Protein AF-A0A1Y0CX02-F1 (afdb_monomer_lite)

pLDDT: mean 91.3, std 9.41, range [37.09, 98.12]

Structure (mmCIF, N/CA/C/O backbone):
data_AF-A0A1Y0CX02-F1
#
_entry.id   AF-A0A1Y0CX02-F1
#
loop_
_atom_site.group_PDB
_atom_site.id
_atom_site.type_symbol
_atom_site.label_atom_id
_atom_site.label_alt_id
_atom_site.label_comp_id
_atom_site.label_asym_id
_atom_site.label_entity_id
_atom_site.label_seq_id
_atom_site.pdbx_PDB_ins_code
_atom_site.Cartn_x
_atom_site.Cartn_y
_atom_site.Cartn_z
_atom_site.occupancy
_atom_site.B_iso_or_equiv
_atom_site.auth_seq_id
_atom_site.auth_comp_id
_atom_site.auth_asym_id
_atom_site.auth_atom_id
_atom_site.pdbx_PDB_model_num
ATOM 1 N N . MET A 1 1 ? -7.244 -2.975 -23.181 1.00 58.78 1 MET A N 1
ATOM 2 C CA . MET A 1 1 ? -7.171 -4.447 -23.330 1.00 58.78 1 MET A CA 1
ATOM 3 C C . MET A 1 1 ? -5.974 -4.760 -24.218 1.00 58.78 1 MET A C 1
ATOM 5 O O . MET A 1 1 ? -5.881 -4.145 -25.270 1.00 58.78 1 MET A O 1
ATOM 9 N N . ASN A 1 2 ? -5.015 -5.587 -23.784 1.00 77.31 2 ASN A N 1
ATOM 10 C CA . ASN A 1 2 ? -3.808 -5.886 -24.577 1.00 77.31 2 ASN A CA 1
ATOM 11 C C . ASN A 1 2 ? -3.901 -7.278 -25.239 1.00 77.31 2 ASN A C 1
ATOM 13 O O . ASN A 1 2 ? -4.739 -8.090 -24.847 1.00 77.31 2 ASN A O 1
ATOM 17 N N . VAL A 1 3 ? -3.055 -7.557 -26.241 1.00 83.25 3 VAL A N 1
ATOM 18 C CA . VAL A 1 3 ? -3.087 -8.823 -27.009 1.00 83.25 3 VAL A CA 1
ATOM 19 C C . VAL A 1 3 ? -2.907 -10.061 -26.119 1.00 83.25 3 VAL A C 1
ATOM 21 O O . VAL A 1 3 ? -3.545 -11.086 -26.335 1.00 83.25 3 VAL A O 1
ATOM 24 N N . LEU A 1 4 ? -2.113 -9.948 -25.050 1.00 84.56 4 LEU A N 1
ATOM 25 C CA . LEU A 1 4 ? -1.896 -11.022 -24.078 1.00 84.56 4 LEU A CA 1
ATOM 26 C C . LEU A 1 4 ? -3.142 -11.279 -23.216 1.00 84.56 4 LEU A C 1
ATOM 28 O O . LEU A 1 4 ? -3.393 -12.416 -22.823 1.00 84.56 4 LEU A O 1
ATOM 32 N N . SER A 1 5 ? -3.965 -10.263 -22.946 1.00 81.31 5 SER A N 1
ATOM 33 C CA . SER A 1 5 ? -5.260 -10.435 -22.278 1.00 81.31 5 SER A CA 1
ATOM 34 C C . SER A 1 5 ? -6.253 -11.201 -23.155 1.00 81.31 5 SER A C 1
ATOM 36 O O . SER A 1 5 ? -6.976 -12.044 -22.633 1.00 81.31 5 SER A O 1
ATOM 38 N N . VAL A 1 6 ? -6.248 -10.967 -24.473 1.00 84.62 6 VAL A N 1
ATOM 39 C CA . VAL A 1 6 ? -7.085 -11.717 -25.431 1.00 84.62 6 VAL A CA 1
ATOM 40 C C . VAL A 1 6 ? -6.645 -13.178 -25.507 1.00 84.62 6 VAL A C 1
ATOM 42 O O . VAL A 1 6 ? -7.477 -14.072 -25.384 1.00 84.62 6 VAL A O 1
ATOM 45 N N . LEU A 1 7 ? -5.337 -13.432 -25.633 1.00 87.56 7 LEU A N 1
ATOM 46 C CA . LEU A 1 7 ? -4.789 -14.794 -25.655 1.00 87.56 7 LEU A CA 1
ATOM 47 C C . LEU A 1 7 ? -5.138 -15.570 -24.379 1.00 87.56 7 LEU A C 1
ATOM 49 O O . LEU A 1 7 ? -5.566 -16.719 -24.451 1.00 87.56 7 LEU A O 1
ATOM 53 N N . ASN A 1 8 ? -5.050 -14.923 -23.215 1.00 85.81 8 ASN A N 1
ATOM 54 C CA . ASN A 1 8 ? -5.459 -15.541 -21.956 1.00 85.81 8 ASN A CA 1
ATOM 55 C C . ASN A 1 8 ? -6.962 -15.844 -21.890 1.00 85.81 8 ASN A C 1
ATOM 57 O O . ASN A 1 8 ? -7.328 -16.878 -21.333 1.00 85.81 8 ASN A O 1
ATOM 61 N N . ALA A 1 9 ? -7.817 -14.986 -22.458 1.00 86.62 9 ALA A N 1
ATOM 62 C CA . ALA A 1 9 ? -9.265 -15.205 -22.486 1.00 86.62 9 ALA A CA 1
ATOM 63 C C . ALA A 1 9 ? -9.656 -16.448 -23.307 1.00 86.62 9 ALA A C 1
ATOM 65 O O . ALA A 1 9 ? -10.623 -17.120 -22.966 1.00 86.62 9 ALA A O 1
ATOM 66 N N . VAL A 1 10 ? -8.871 -16.794 -24.334 1.00 90.38 10 VAL A N 1
ATOM 67 C CA . VAL A 1 10 ? -9.051 -18.016 -25.143 1.00 90.38 10 VAL A CA 1
ATOM 68 C C . VAL A 1 10 ? -8.193 -19.200 -24.663 1.00 90.38 10 VAL A C 1
ATOM 70 O O . VAL A 1 10 ? -8.080 -20.206 -25.357 1.00 90.38 10 VAL A O 1
ATOM 73 N N . GLY A 1 11 ? -7.572 -19.096 -23.480 1.00 87.88 11 GLY A N 1
ATOM 74 C CA . GLY A 1 11 ? -6.825 -20.183 -22.832 1.00 87.88 11 GLY A CA 1
ATOM 75 C C . GLY A 1 11 ? -5.331 -20.285 -23.176 1.00 87.88 11 GLY A C 1
ATOM 76 O O . GLY A 1 11 ? -4.628 -21.110 -22.591 1.00 87.88 11 GLY A O 1
ATOM 77 N N . LEU A 1 12 ? -4.796 -19.433 -24.054 1.00 89.75 12 LEU A N 1
ATOM 78 C CA . LEU A 1 12 ? -3.386 -19.448 -24.461 1.00 89.75 12 LEU A CA 1
ATOM 79 C C . LEU A 1 12 ? -2.502 -18.667 -23.474 1.00 89.75 12 LEU A C 1
ATOM 81 O O . LEU A 1 12 ? -2.390 -17.444 -23.539 1.00 89.75 12 LEU A O 1
ATOM 85 N N . ARG A 1 13 ? -1.830 -19.391 -22.570 1.00 89.31 13 ARG A N 1
ATOM 86 C CA . ARG A 1 13 ? -1.023 -18.814 -21.471 1.00 89.31 13 ARG A CA 1
ATOM 87 C C . ARG A 1 13 ? 0.493 -18.812 -21.702 1.00 89.31 13 ARG A C 1
ATOM 89 O O . ARG A 1 13 ? 1.227 -18.271 -20.874 1.00 89.31 13 ARG A O 1
ATOM 96 N N . THR A 1 14 ? 0.972 -19.384 -22.807 1.00 91.31 14 THR A N 1
ATOM 97 C CA . THR A 1 14 ? 2.404 -19.602 -23.103 1.00 91.31 14 THR A CA 1
ATOM 98 C C . THR A 1 14 ? 3.245 -18.318 -23.052 1.00 91.31 14 THR A C 1
ATOM 100 O O . THR A 1 14 ? 4.409 -18.353 -22.669 1.00 91.31 14 THR A O 1
ATOM 103 N N . PHE A 1 15 ? 2.648 -17.160 -23.349 1.00 90.75 15 PHE A N 1
ATOM 104 C CA . PHE A 1 15 ? 3.336 -15.862 -23.398 1.00 90.75 15 PHE A CA 1
ATOM 105 C C . PHE A 1 15 ? 3.297 -15.072 -22.081 1.00 90.75 15 PHE A C 1
ATOM 107 O O . PHE A 1 15 ? 3.765 -13.939 -22.008 1.00 90.75 15 PHE A O 1
ATOM 114 N N . ASN A 1 16 ? 2.768 -15.645 -20.998 1.00 91.94 16 ASN A N 1
ATOM 115 C CA . ASN A 1 16 ? 2.631 -14.921 -19.730 1.00 91.94 16 ASN A CA 1
ATOM 116 C C . ASN A 1 16 ? 3.973 -14.608 -19.042 1.00 91.94 16 ASN A C 1
ATOM 118 O O . ASN A 1 16 ? 4.017 -13.751 -18.160 1.00 91.94 16 ASN A O 1
ATOM 122 N N . ALA A 1 17 ? 5.058 -15.279 -19.441 1.00 92.38 17 ALA A N 1
ATOM 123 C CA . ALA A 1 17 ? 6.417 -14.980 -18.988 1.00 92.38 17 ALA A CA 1
ATOM 124 C C . ALA A 1 17 ? 7.091 -13.842 -19.782 1.00 92.38 17 ALA A C 1
ATOM 126 O O . ALA A 1 17 ? 8.150 -13.368 -19.374 1.00 92.38 17 ALA A O 1
ATOM 127 N N . THR A 1 18 ? 6.493 -13.376 -20.884 1.00 93.81 18 THR A N 1
ATOM 128 C CA . THR A 1 18 ? 7.079 -12.333 -21.733 1.00 93.81 18 THR A CA 1
ATOM 129 C C . THR A 1 18 ? 7.177 -11.003 -20.974 1.00 93.81 18 THR A C 1
ATOM 131 O O . THR A 1 18 ? 6.171 -10.572 -20.399 1.00 93.81 18 THR A O 1
ATOM 134 N N . PRO A 1 19 ? 8.347 -10.332 -20.968 1.00 93.19 19 PRO A N 1
ATOM 135 C CA . PRO A 1 19 ? 8.498 -8.985 -20.421 1.00 93.19 19 PRO A CA 1
ATOM 136 C C . PRO A 1 19 ? 7.599 -7.985 -21.153 1.00 93.19 19 PRO A C 1
ATOM 138 O O . PRO A 1 19 ? 7.664 -7.879 -22.376 1.00 93.19 19 PRO A O 1
ATOM 141 N N . VAL A 1 20 ? 6.780 -7.241 -20.410 1.00 93.31 20 VAL A N 1
ATOM 142 C CA . VAL A 1 20 ? 5.859 -6.220 -20.956 1.00 93.31 20 VAL A CA 1
ATOM 143 C C . VAL A 1 20 ? 6.143 -4.815 -20.434 1.00 93.31 20 VAL A C 1
ATOM 145 O O . VAL A 1 20 ? 5.658 -3.843 -21.002 1.00 93.31 20 VAL A O 1
ATOM 148 N N . MET A 1 21 ? 6.941 -4.703 -19.372 1.00 91.88 21 MET A N 1
ATOM 149 C CA . MET A 1 21 ? 7.383 -3.441 -18.790 1.00 91.88 21 MET A CA 1
ATOM 150 C C . MET A 1 21 ? 8.863 -3.551 -18.441 1.00 91.88 21 MET A C 1
ATOM 152 O O . MET A 1 21 ? 9.310 -4.594 -17.959 1.00 91.88 21 MET A O 1
ATOM 156 N N . ARG A 1 22 ? 9.614 -2.477 -18.686 1.00 93.94 22 ARG A N 1
ATOM 157 C CA . ARG A 1 22 ? 11.028 -2.346 -18.326 1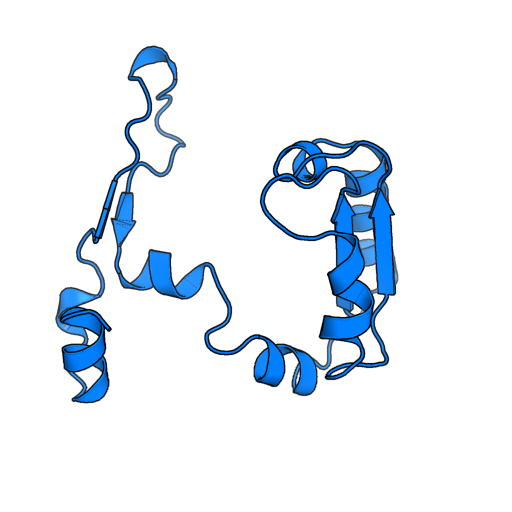.00 93.94 22 ARG A CA 1
ATOM 158 C C . ARG A 1 22 ? 11.233 -1.054 -17.551 1.00 93.94 22 ARG A C 1
ATOM 160 O O . ARG A 1 22 ? 10.707 -0.018 -17.948 1.00 93.94 22 ARG A O 1
ATOM 167 N N . PHE A 1 23 ? 12.016 -1.125 -16.484 1.00 91.81 23 PHE A N 1
ATOM 168 C CA . PHE A 1 23 ? 12.399 0.029 -15.684 1.00 91.81 23 PHE A CA 1
ATOM 169 C C . PHE A 1 23 ? 13.721 0.588 -16.194 1.00 91.81 23 PHE A C 1
ATOM 171 O O . PHE A 1 23 ? 14.713 -0.132 -16.309 1.00 91.81 23 PHE A O 1
ATOM 178 N N . ASN A 1 24 ? 13.745 1.886 -16.484 1.00 93.62 24 ASN A N 1
ATOM 179 C CA . ASN A 1 24 ? 14.960 2.586 -16.888 1.00 93.62 24 ASN A CA 1
ATOM 180 C C . ASN A 1 24 ? 15.766 3.035 -15.656 1.00 93.62 24 ASN A C 1
ATOM 182 O O . ASN A 1 24 ? 15.975 4.228 -15.443 1.00 93.62 24 ASN A O 1
ATOM 186 N N . LEU A 1 25 ? 16.162 2.083 -14.805 1.00 92.38 25 LEU A N 1
ATOM 187 C CA . LEU A 1 25 ? 16.971 2.374 -13.622 1.00 92.38 25 LEU A CA 1
ATOM 188 C C . LEU A 1 25 ? 18.426 2.643 -14.050 1.00 92.38 25 LEU A C 1
ATOM 190 O O . LEU A 1 25 ? 19.017 1.781 -14.708 1.00 92.38 25 LEU A O 1
ATOM 194 N N . PRO A 1 26 ? 19.039 3.784 -13.684 1.00 94.06 26 PRO A N 1
ATOM 195 C CA . PRO A 1 26 ? 20.435 4.050 -14.014 1.00 94.06 26 PRO A CA 1
ATOM 196 C C . PRO A 1 26 ? 21.371 2.972 -13.459 1.00 94.06 26 PRO A C 1
ATOM 198 O O . PRO A 1 26 ? 21.214 2.534 -12.320 1.00 94.06 26 PRO A O 1
ATOM 201 N N . LYS A 1 27 ? 22.388 2.584 -14.242 1.00 92.88 27 LYS A N 1
ATOM 202 C CA . LYS A 1 27 ? 23.354 1.531 -13.870 1.00 92.88 27 LYS A CA 1
ATOM 203 C C . LYS A 1 27 ? 24.049 1.776 -12.530 1.00 92.88 27 LYS A C 1
ATOM 205 O O . LYS A 1 27 ? 24.392 0.824 -11.850 1.00 92.88 27 LYS A O 1
ATOM 210 N N . THR A 1 28 ? 24.237 3.034 -12.139 1.00 95.38 28 THR A N 1
ATOM 211 C CA . THR A 1 28 ? 24.842 3.412 -10.852 1.00 95.38 28 THR A CA 1
ATOM 212 C C . THR A 1 28 ? 24.027 2.962 -9.640 1.00 95.38 28 THR A C 1
ATOM 214 O O . THR A 1 28 ? 24.581 2.865 -8.553 1.00 95.38 28 THR A O 1
ATOM 217 N N . TYR A 1 29 ? 22.730 2.694 -9.818 1.00 91.69 29 TYR A N 1
ATOM 218 C CA . TYR A 1 29 ? 21.825 2.216 -8.771 1.00 91.69 29 TYR A CA 1
ATOM 219 C C . TYR A 1 29 ? 21.480 0.726 -8.910 1.00 91.69 29 TYR A C 1
ATOM 221 O O . TYR A 1 29 ? 20.681 0.217 -8.130 1.00 91.69 29 TYR A O 1
ATOM 229 N N . GLN A 1 30 ? 22.053 0.031 -9.897 1.00 93.69 30 GLN A N 1
ATOM 230 C CA . GLN A 1 30 ? 21.861 -1.404 -10.098 1.00 93.69 30 GLN A CA 1
ATOM 231 C C . GLN A 1 30 ? 22.865 -2.169 -9.236 1.00 93.69 30 GLN A C 1
ATOM 233 O O . GLN A 1 30 ? 24.076 -2.011 -9.402 1.00 93.69 30 GLN A O 1
ATOM 238 N N . ASN A 1 31 ? 22.365 -2.980 -8.307 1.00 93.62 31 ASN A N 1
ATOM 239 C CA . ASN A 1 31 ? 23.181 -3.799 -7.408 1.00 93.62 31 ASN A CA 1
ATOM 240 C C . ASN A 1 31 ? 22.908 -5.305 -7.562 1.00 93.62 31 ASN A C 1
ATOM 242 O O . ASN A 1 31 ? 23.509 -6.109 -6.853 1.00 93.62 31 ASN A O 1
ATOM 246 N N . GLY A 1 32 ? 22.046 -5.686 -8.507 1.00 91.25 32 GLY A N 1
ATOM 247 C CA . GLY A 1 32 ? 21.684 -7.068 -8.807 1.00 91.25 32 GLY A CA 1
ATOM 248 C C . GLY A 1 32 ? 20.488 -7.591 -8.009 1.00 91.25 32 GLY A C 1
ATOM 249 O O . GLY A 1 32 ? 20.026 -8.695 -8.295 1.00 91.25 32 GLY A O 1
ATOM 250 N N . CYS A 1 33 ? 19.961 -6.822 -7.052 1.00 89.88 33 CYS A N 1
ATOM 251 C CA . CYS A 1 33 ? 18.766 -7.186 -6.281 1.00 89.88 33 CYS A CA 1
ATOM 252 C C . CYS A 1 33 ? 17.485 -6.534 -6.826 1.00 89.88 33 CYS A C 1
ATOM 254 O O . CYS A 1 33 ? 16.381 -6.849 -6.380 1.00 89.88 33 CYS A O 1
ATOM 256 N N . GLU A 1 34 ? 17.607 -5.608 -7.772 1.00 90.94 34 GLU A N 1
ATOM 257 C CA . GLU A 1 34 ? 16.476 -4.906 -8.362 1.00 90.94 34 GLU A CA 1
ATOM 258 C C . GLU A 1 34 ? 15.677 -5.756 -9.368 1.00 90.94 34 GLU A C 1
ATOM 260 O O . GLU A 1 34 ? 16.202 -6.607 -10.086 1.00 90.94 34 GLU A O 1
ATOM 265 N N . THR A 1 35 ? 14.379 -5.465 -9.497 1.00 90.38 35 THR A N 1
ATOM 266 C CA . THR A 1 35 ? 13.553 -6.003 -10.588 1.00 90.38 35 THR A CA 1
ATOM 267 C C . THR A 1 35 ? 13.490 -4.998 -11.739 1.00 90.38 35 THR A C 1
ATOM 269 O O . THR A 1 35 ? 12.749 -4.022 -11.674 1.00 90.38 35 THR A O 1
ATOM 272 N N . LEU A 1 36 ? 14.244 -5.236 -12.819 1.00 93.69 36 LEU A N 1
ATOM 273 C CA . LEU A 1 36 ? 14.326 -4.320 -13.975 1.00 93.69 36 LEU A CA 1
ATOM 274 C C . LEU A 1 36 ? 13.227 -4.512 -15.028 1.00 93.69 36 LEU A C 1
ATOM 276 O O . LEU A 1 36 ? 13.106 -3.707 -15.954 1.00 93.69 36 LEU A O 1
ATOM 280 N N . ALA A 1 37 ? 12.426 -5.571 -14.926 1.00 93.88 37 ALA A N 1
ATOM 281 C CA . ALA A 1 37 ? 11.335 -5.821 -15.855 1.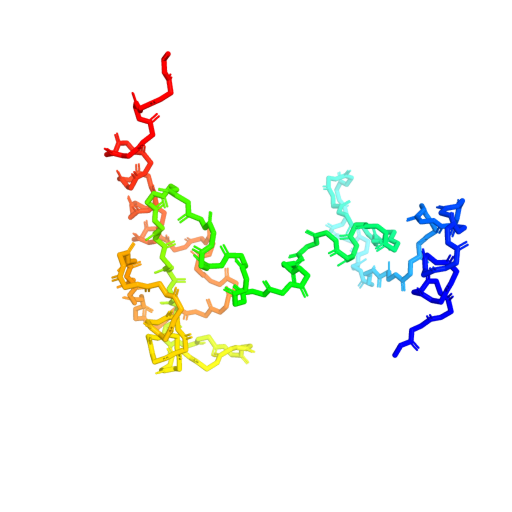00 93.88 37 ALA A CA 1
ATOM 282 C C . ALA A 1 37 ? 10.224 -6.646 -15.213 1.00 93.88 37 ALA A C 1
ATOM 284 O O . ALA A 1 37 ? 10.488 -7.563 -14.437 1.00 93.88 37 ALA A O 1
ATOM 285 N N . TYR A 1 38 ? 8.985 -6.380 -15.616 1.00 93.50 38 TYR A N 1
ATOM 286 C CA . TYR A 1 38 ? 7.849 -7.227 -15.275 1.00 93.50 38 TYR A CA 1
ATOM 287 C C . TYR A 1 38 ? 7.417 -8.052 -16.483 1.00 93.50 38 TYR A C 1
ATOM 289 O O . TYR A 1 38 ? 7.188 -7.524 -17.575 1.00 93.50 38 TYR A O 1
ATOM 297 N N . SER A 1 39 ? 7.273 -9.364 -16.273 1.00 93.94 39 SER A N 1
ATOM 298 C CA . SER A 1 39 ? 6.512 -10.216 -17.190 1.00 93.94 39 SER A CA 1
ATOM 299 C C . SER A 1 39 ? 5.030 -9.846 -17.154 1.00 93.94 39 SER A C 1
ATOM 301 O O . SER A 1 39 ? 4.566 -9.248 -16.182 1.00 93.94 39 SER A O 1
ATOM 303 N N . TYR A 1 40 ? 4.261 -10.229 -18.176 1.00 91.12 40 TYR A N 1
ATOM 304 C CA . TYR A 1 40 ? 2.808 -10.020 -18.165 1.00 91.12 40 TYR A CA 1
ATOM 305 C C . TYR A 1 40 ? 2.155 -10.583 -16.899 1.00 91.12 40 TYR A C 1
ATOM 307 O O . TYR A 1 40 ? 1.343 -9.905 -16.270 1.00 91.12 40 TYR A O 1
ATOM 315 N N . ARG A 1 41 ? 2.544 -11.797 -16.485 1.00 90.88 41 ARG A N 1
ATOM 316 C CA . ARG A 1 41 ? 2.036 -12.415 -15.256 1.00 90.88 41 ARG A CA 1
ATOM 317 C C . ARG A 1 41 ? 2.388 -11.601 -14.017 1.00 90.88 41 ARG A C 1
ATOM 319 O O . ARG A 1 41 ? 1.510 -11.392 -13.191 1.00 90.88 41 ARG A O 1
ATOM 326 N N . LEU A 1 42 ? 3.636 -11.144 -13.901 1.00 90.31 42 LEU A N 1
ATOM 327 C CA . LEU A 1 42 ? 4.071 -10.351 -12.752 1.00 90.31 42 LEU A CA 1
ATOM 328 C C . LEU A 1 42 ? 3.316 -9.019 -12.698 1.00 90.31 42 LEU A C 1
ATOM 330 O O . LEU A 1 42 ? 2.694 -8.721 -11.689 1.00 90.31 42 LEU A O 1
ATOM 334 N N . MET A 1 43 ? 3.248 -8.288 -13.815 1.00 89.50 43 MET A N 1
ATOM 335 C CA . MET A 1 43 ? 2.507 -7.026 -13.910 1.00 89.50 43 MET A CA 1
ATOM 336 C C . MET A 1 43 ? 1.029 -7.194 -13.527 1.00 89.50 43 MET A C 1
ATOM 338 O O . MET A 1 43 ? 0.464 -6.353 -12.835 1.00 89.50 43 MET A O 1
ATOM 342 N N . LYS A 1 44 ? 0.387 -8.285 -13.964 1.00 87.75 44 LYS A N 1
ATOM 343 C CA . LYS A 1 44 ? -1.008 -8.577 -13.608 1.00 87.75 44 LYS A CA 1
ATOM 344 C C . LYS A 1 44 ? -1.187 -9.037 -12.161 1.00 87.75 44 LYS A C 1
ATOM 346 O O . LYS A 1 44 ? -2.273 -8.830 -11.639 1.00 87.75 44 LYS A O 1
ATOM 351 N N . GLY A 1 45 ? -0.174 -9.651 -11.553 1.00 85.50 45 GLY A N 1
ATOM 352 C CA . GLY A 1 45 ? -0.207 -10.133 -10.170 1.00 85.50 45 GLY A CA 1
ATOM 353 C C . GLY A 1 45 ? 0.051 -9.057 -9.112 1.00 85.50 45 GLY A C 1
ATOM 354 O O . GLY A 1 45 ? -0.267 -9.283 -7.953 1.00 85.50 45 GLY A O 1
ATOM 355 N N . MET A 1 46 ? 0.580 -7.889 -9.495 1.00 83.50 46 MET A N 1
ATOM 356 C CA . MET A 1 46 ? 0.846 -6.776 -8.566 1.00 83.50 46 MET A CA 1
ATOM 357 C C . MET A 1 46 ? -0.417 -6.062 -8.063 1.00 83.50 46 MET A C 1
ATOM 359 O O . MET A 1 46 ? -0.337 -5.253 -7.144 1.00 83.50 46 MET A O 1
ATOM 363 N N . HIS A 1 47 ? -1.580 -6.336 -8.658 1.00 80.69 47 HIS A N 1
ATOM 364 C CA . HIS A 1 47 ? -2.845 -5.715 -8.277 1.00 80.69 47 HIS A CA 1
ATOM 365 C C . HIS A 1 47 ? -3.961 -6.762 -8.258 1.00 80.69 47 HIS A C 1
ATOM 367 O O . HIS A 1 47 ? -3.943 -7.680 -9.087 1.00 80.69 47 HIS A O 1
ATOM 373 N N . PRO A 1 48 ? -4.962 -6.626 -7.370 1.00 80.69 48 PRO A N 1
ATOM 374 C CA . PRO A 1 48 ? -6.142 -7.474 -7.431 1.00 80.69 48 PRO A CA 1
ATOM 375 C C . PRO A 1 48 ? -6.804 -7.340 -8.806 1.00 80.69 48 PRO A C 1
ATOM 377 O O . PRO A 1 48 ? -6.898 -6.247 -9.366 1.00 80.69 48 PRO A O 1
ATOM 380 N N . LEU A 1 49 ? -7.288 -8.459 -9.353 1.00 83.31 49 LEU A N 1
ATOM 381 C CA . LEU A 1 49 ? -8.032 -8.445 -10.618 1.00 83.31 49 LEU A CA 1
ATOM 382 C C . LEU A 1 49 ? -9.294 -7.582 -10.502 1.00 83.31 49 LEU A C 1
ATOM 384 O O . LEU A 1 49 ? -9.621 -6.845 -11.430 1.00 83.31 49 LEU A O 1
ATOM 388 N N . ASN A 1 50 ? -9.959 -7.667 -9.350 1.00 90.19 50 ASN A N 1
ATOM 389 C CA . ASN A 1 50 ? -11.098 -6.850 -8.969 1.00 90.19 50 ASN A CA 1
ATOM 390 C C . ASN A 1 50 ? -11.033 -6.589 -7.458 1.00 90.19 50 ASN A C 1
ATOM 392 O O . ASN A 1 50 ? -11.354 -7.465 -6.659 1.00 90.19 50 ASN A O 1
ATOM 396 N N . TYR A 1 51 ? -10.616 -5.385 -7.064 1.00 89.69 51 TYR A N 1
ATOM 397 C CA . TYR A 1 51 ? -10.436 -5.050 -5.648 1.00 89.69 51 TYR A CA 1
ATOM 398 C C . TYR A 1 51 ? -11.739 -5.157 -4.837 1.00 89.69 51 TYR A C 1
ATOM 400 O O . TYR A 1 51 ? -11.689 -5.504 -3.663 1.00 89.69 51 TYR A O 1
ATOM 408 N N . LYS A 1 52 ? -12.905 -4.918 -5.458 1.00 94.25 52 LYS A N 1
ATOM 409 C CA . LYS A 1 52 ? -14.216 -4.996 -4.794 1.00 94.25 52 LYS A CA 1
ATOM 410 C C . LYS A 1 52 ? -14.526 -6.429 -4.385 1.00 94.25 52 LYS A C 1
ATOM 412 O O . LYS A 1 52 ? -14.841 -6.694 -3.231 1.00 94.25 52 LYS A O 1
ATOM 417 N N . GLU A 1 53 ? -14.385 -7.361 -5.327 1.00 94.56 53 GLU A N 1
ATOM 418 C CA . GLU A 1 53 ? -14.560 -8.792 -5.057 1.00 94.56 53 GLU A CA 1
ATOM 419 C C . GLU A 1 53 ? -13.532 -9.300 -4.053 1.00 94.56 53 GLU A C 1
ATOM 421 O O . GLU A 1 53 ? -13.898 -10.052 -3.152 1.00 94.56 53 GLU A O 1
ATOM 426 N N . SER A 1 54 ? -12.273 -8.866 -4.160 1.00 92.25 54 SER A N 1
ATOM 427 C CA . SER A 1 54 ? -11.242 -9.229 -3.185 1.00 92.25 54 SER A CA 1
ATOM 428 C C . SER A 1 54 ? -11.605 -8.767 -1.771 1.00 92.25 54 SER A C 1
ATOM 430 O O . SER A 1 54 ? -11.509 -9.565 -0.844 1.00 92.25 54 SER A O 1
ATOM 432 N N . LEU A 1 55 ? -12.078 -7.527 -1.597 1.00 94.06 55 LEU A N 1
ATOM 433 C CA . LEU A 1 55 ? -12.516 -7.016 -0.295 1.00 94.06 55 LEU A CA 1
ATOM 434 C C . LEU A 1 55 ? -13.695 -7.821 0.269 1.00 94.06 55 LEU A C 1
ATOM 436 O O . LEU A 1 55 ? -13.618 -8.264 1.411 1.00 94.06 55 LEU A O 1
ATOM 440 N N . MET A 1 56 ? -14.733 -8.079 -0.535 1.00 95.06 56 MET A N 1
ATOM 441 C CA . MET A 1 56 ? -15.927 -8.815 -0.085 1.00 95.06 56 MET A CA 1
ATOM 442 C C . MET A 1 56 ? -15.625 -10.248 0.380 1.00 95.06 56 MET A C 1
ATOM 444 O O . MET A 1 56 ? -16.302 -10.755 1.267 1.00 95.06 56 MET A O 1
ATOM 448 N N . HIS A 1 57 ? -14.625 -10.909 -0.211 1.00 94.56 57 HIS A N 1
ATOM 449 C CA . HIS A 1 57 ? -14.301 -12.309 0.093 1.00 94.56 57 HIS A CA 1
ATOM 450 C C . HIS A 1 57 ? -13.106 -12.480 1.044 1.00 94.56 57 HIS A C 1
ATOM 452 O O . HIS A 1 57 ? -12.764 -13.612 1.394 1.00 94.56 57 HIS A O 1
ATOM 458 N N . THR A 1 58 ? -12.454 -11.392 1.469 1.00 92.88 58 THR A N 1
ATOM 459 C CA . THR A 1 58 ? -11.338 -11.479 2.421 1.00 92.88 58 THR A CA 1
ATOM 460 C C . THR A 1 58 ? -11.873 -11.744 3.825 1.00 92.88 58 THR A C 1
ATOM 462 O O . THR A 1 58 ? -12.515 -10.883 4.429 1.00 92.88 58 THR A O 1
ATOM 465 N N . GLN A 1 59 ? -11.585 -12.941 4.340 1.00 93.25 59 GLN A N 1
ATOM 466 C CA . GLN A 1 59 ? -11.991 -13.379 5.681 1.00 93.25 59 GLN A CA 1
ATOM 467 C C . GLN A 1 59 ? -10.990 -12.980 6.773 1.00 93.25 59 GLN A C 1
ATOM 469 O O . GLN A 1 59 ? -11.365 -12.862 7.934 1.00 93.25 59 GLN A O 1
ATOM 474 N N . ALA A 1 60 ? -9.723 -12.768 6.411 1.00 91.94 60 ALA A N 1
ATOM 475 C CA . ALA A 1 60 ? -8.712 -12.311 7.354 1.00 91.94 60 ALA A CA 1
ATOM 476 C C . ALA A 1 60 ? -8.978 -10.854 7.790 1.00 91.94 60 ALA A C 1
ATOM 478 O O . ALA A 1 60 ? -9.514 -10.070 6.998 1.00 91.94 60 ALA A O 1
ATOM 479 N N . PRO A 1 61 ? -8.566 -10.457 9.008 1.00 94.19 61 PRO A N 1
ATOM 480 C CA . PRO A 1 61 ? -8.561 -9.058 9.422 1.00 94.19 61 PRO A CA 1
ATOM 481 C C . PRO A 1 61 ? -7.746 -8.196 8.450 1.00 94.19 61 PRO A C 1
ATOM 483 O O . PRO A 1 61 ? -6.605 -8.526 8.119 1.00 94.19 61 PRO A O 1
ATOM 486 N N . VAL A 1 62 ? -8.314 -7.068 8.017 1.00 95.12 62 VAL A N 1
ATOM 487 C CA . VAL A 1 62 ? -7.665 -6.158 7.061 1.00 95.12 62 VAL A CA 1
ATOM 488 C C . VAL A 1 62 ? -7.290 -4.844 7.741 1.00 95.12 62 VAL A C 1
ATOM 490 O O . VAL A 1 62 ? -8.145 -4.159 8.304 1.00 95.12 62 VAL A O 1
ATOM 493 N N . LEU A 1 63 ? -6.014 -4.476 7.620 1.00 96.62 63 LEU A N 1
ATOM 494 C CA . LEU A 1 63 ? -5.500 -3.141 7.912 1.00 96.62 63 LEU A CA 1
ATOM 495 C C . LEU A 1 63 ? -5.128 -2.445 6.605 1.00 96.62 63 LEU A C 1
ATOM 497 O O . LEU A 1 63 ? -4.350 -2.972 5.810 1.00 96.62 63 LEU A O 1
ATOM 501 N N . VAL A 1 64 ? -5.644 -1.235 6.417 1.00 96.06 64 VAL A N 1
ATOM 502 C CA . VAL A 1 64 ? -5.280 -0.340 5.320 1.00 96.06 64 VAL A CA 1
ATOM 503 C C . VAL A 1 64 ? -4.520 0.846 5.893 1.00 96.06 64 VAL A C 1
ATOM 505 O O . VAL A 1 64 ? -5.017 1.551 6.766 1.00 96.06 64 VAL A O 1
ATOM 508 N N . MET A 1 65 ? -3.304 1.066 5.405 1.00 97.50 65 MET A N 1
ATOM 509 C CA . MET A 1 6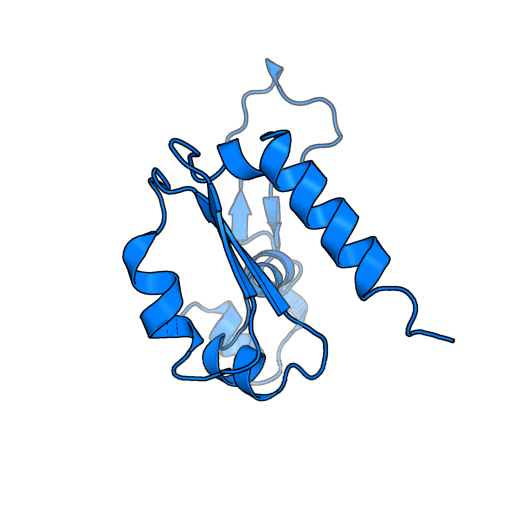5 ? -2.430 2.156 5.837 1.00 97.50 65 MET A CA 1
ATOM 510 C C . MET A 1 65 ? -2.313 3.179 4.712 1.00 97.50 65 MET A C 1
ATOM 512 O O . MET A 1 65 ? -1.967 2.815 3.589 1.00 97.50 65 MET A O 1
ATOM 516 N N . VAL A 1 66 ? -2.604 4.445 5.005 1.00 97.50 66 VAL A N 1
ATOM 517 C CA . VAL A 1 66 ? -2.714 5.507 3.997 1.00 97.50 66 VAL A CA 1
ATOM 518 C C . VAL A 1 66 ? -1.864 6.706 4.402 1.00 97.50 66 VAL A C 1
ATOM 520 O O . VAL A 1 66 ? -2.008 7.239 5.502 1.00 97.50 66 VAL A O 1
ATOM 523 N N . GLY A 1 67 ? -0.987 7.164 3.511 1.00 97.81 67 GLY A N 1
ATOM 524 C CA . GLY A 1 67 ? -0.273 8.427 3.686 1.00 97.81 67 GLY A CA 1
ATOM 525 C C . GLY A 1 67 ? -1.163 9.611 3.312 1.00 97.81 67 GLY A C 1
ATOM 526 O O . GLY A 1 67 ? -1.785 9.610 2.254 1.00 97.81 67 GLY A O 1
ATOM 527 N N . THR A 1 68 ? -1.252 10.646 4.152 1.00 97.69 68 THR A N 1
ATOM 528 C CA . THR A 1 68 ? -2.142 11.788 3.854 1.00 97.69 68 THR A CA 1
ATOM 529 C C . THR A 1 68 ? -1.626 12.709 2.750 1.00 97.69 68 THR A C 1
ATOM 531 O O . THR A 1 68 ? -2.349 13.610 2.338 1.00 97.69 68 THR A O 1
ATOM 534 N N . HIS A 1 69 ? -0.376 12.539 2.317 1.00 97.50 69 HIS A N 1
ATOM 535 C CA . HIS A 1 69 ? 0.233 13.268 1.202 1.00 97.50 69 HIS A CA 1
ATOM 536 C C . HIS A 1 69 ? 0.594 12.308 0.064 1.00 97.50 69 HIS A C 1
ATOM 538 O O . HIS A 1 69 ? 1.551 12.559 -0.662 1.00 97.50 69 HIS A O 1
ATOM 544 N N . ASP A 1 70 ? -0.138 11.197 -0.062 1.00 97.06 70 ASP A N 1
ATOM 545 C CA . ASP A 1 70 ? -0.000 10.303 -1.205 1.00 97.06 70 ASP A CA 1
ATOM 546 C C . ASP A 1 70 ? -0.277 11.084 -2.501 1.00 97.06 70 ASP A C 1
ATOM 548 O O . ASP A 1 70 ? -1.341 11.666 -2.707 1.00 97.06 70 ASP A O 1
ATOM 552 N N . GLU A 1 71 ? 0.743 11.159 -3.342 1.00 96.00 71 GLU A N 1
ATOM 553 C CA . GLU A 1 71 ? 0.758 11.869 -4.613 1.00 96.00 71 GLU A CA 1
ATOM 554 C C . GLU A 1 71 ? 0.256 11.007 -5.782 1.00 96.00 71 GLU A C 1
ATOM 556 O O . GLU A 1 71 ? 0.084 11.510 -6.893 1.00 96.00 71 GLU A O 1
ATOM 561 N N . SER A 1 72 ? 0.048 9.710 -5.543 1.00 95.06 72 SER A N 1
ATOM 562 C CA . SER A 1 72 ? -0.391 8.723 -6.533 1.00 95.06 72 SER A CA 1
ATOM 563 C C . SER A 1 72 ? -1.857 8.318 -6.354 1.00 95.06 72 SER A C 1
ATOM 565 O O . SER A 1 72 ? -2.492 7.909 -7.327 1.00 95.06 72 SER A O 1
ATOM 567 N N . LEU A 1 73 ? -2.398 8.421 -5.136 1.00 93.50 73 LEU A N 1
ATOM 568 C CA . LEU A 1 73 ? -3.759 8.025 -4.767 1.00 93.50 73 LEU A CA 1
ATOM 569 C C . LEU A 1 73 ? -4.446 9.092 -3.901 1.00 93.50 73 LEU A C 1
ATOM 571 O O . LEU A 1 73 ? -3.827 9.725 -3.052 1.00 93.50 73 LEU A O 1
ATOM 575 N N . THR A 1 74 ? -5.764 9.242 -4.049 1.00 95.00 74 THR A N 1
ATOM 576 C CA . THR A 1 74 ? -6.556 10.180 -3.240 1.00 95.00 74 THR A CA 1
ATOM 577 C C . THR A 1 74 ? -6.784 9.634 -1.826 1.00 95.00 74 THR A C 1
ATOM 579 O O . THR A 1 74 ? -7.697 8.841 -1.592 1.00 95.00 74 THR A O 1
ATOM 582 N N . ALA A 1 75 ? -5.988 10.082 -0.850 1.00 94.94 75 ALA A N 1
ATOM 583 C CA . ALA A 1 75 ? -6.051 9.586 0.530 1.00 94.94 75 ALA A CA 1
ATOM 584 C C . ALA A 1 75 ? -7.462 9.654 1.156 1.00 94.94 75 ALA A C 1
ATOM 586 O O . ALA A 1 75 ? -7.883 8.721 1.834 1.00 94.94 75 ALA A O 1
ATOM 587 N N . SER A 1 76 ? -8.222 10.722 0.893 1.00 94.38 76 SER A N 1
ATOM 588 C CA . SER A 1 76 ? -9.568 10.924 1.451 1.00 94.38 76 SER A CA 1
ATOM 589 C C . SER A 1 76 ? -10.644 9.988 0.891 1.00 94.38 76 SER A C 1
ATOM 591 O O . SER A 1 76 ? -11.743 9.939 1.437 1.00 94.38 76 SER A O 1
ATOM 593 N N . GLU A 1 77 ? -10.369 9.267 -0.197 1.00 95.62 77 GLU A N 1
ATOM 594 C CA . GLU A 1 77 ? -11.341 8.369 -0.835 1.00 95.62 77 GLU A CA 1
ATOM 595 C C . GLU A 1 77 ? -11.237 6.922 -0.343 1.00 95.62 77 GLU A C 1
ATOM 597 O O . GLU A 1 77 ? -12.108 6.111 -0.658 1.00 95.62 77 GLU A O 1
ATOM 602 N N . PHE A 1 78 ? -10.205 6.574 0.433 1.00 94.19 78 PHE A N 1
ATOM 603 C CA . PHE A 1 78 ? -9.991 5.198 0.887 1.00 94.19 78 PHE A CA 1
ATOM 604 C C . PHE A 1 78 ? -11.143 4.686 1.749 1.00 94.19 78 PHE A C 1
ATOM 606 O O . PHE A 1 78 ? -11.690 3.620 1.474 1.00 94.19 78 PHE A O 1
ATOM 613 N N . GLU A 1 79 ? -11.542 5.451 2.761 1.00 94.00 79 GLU A N 1
ATOM 614 C CA . GLU A 1 79 ? -12.600 5.040 3.683 1.00 94.00 79 GLU A CA 1
ATOM 615 C C . GLU A 1 79 ? -13.937 4.838 2.971 1.00 94.00 79 GLU A C 1
ATOM 617 O O . GLU A 1 79 ? -14.514 3.751 3.036 1.00 94.00 79 GLU A O 1
ATOM 622 N N . SER A 1 80 ? -14.383 5.836 2.206 1.00 94.44 80 SER A N 1
ATOM 623 C CA . SER A 1 80 ? -15.637 5.741 1.458 1.00 94.44 80 SER A CA 1
ATOM 624 C C . SER A 1 80 ? -15.602 4.643 0.394 1.00 94.44 80 SER A C 1
ATOM 626 O O . SER A 1 80 ? -16.623 4.011 0.152 1.00 94.44 80 SER A O 1
ATOM 628 N N . SER A 1 81 ? -14.448 4.362 -0.218 1.00 94.69 81 SER A N 1
ATOM 629 C CA . SER A 1 81 ? -14.335 3.332 -1.258 1.00 94.69 81 SER A CA 1
ATOM 630 C C . SER A 1 81 ? -14.258 1.909 -0.707 1.00 94.69 81 SER A C 1
ATOM 632 O O . SER A 1 81 ? -14.744 0.984 -1.360 1.00 94.69 81 SER A O 1
ATOM 634 N N . ILE A 1 82 ? -13.638 1.710 0.460 1.00 95.62 82 ILE A N 1
ATOM 635 C CA . ILE A 1 82 ? -13.451 0.381 1.060 1.00 95.62 82 ILE A CA 1
ATOM 636 C C . ILE A 1 82 ? -14.692 -0.042 1.844 1.00 95.62 82 ILE A C 1
ATOM 638 O O . ILE A 1 82 ? -15.154 -1.174 1.674 1.00 95.62 82 ILE A O 1
ATOM 642 N N . LEU A 1 83 ? -15.263 0.859 2.653 1.00 95.19 83 LEU A N 1
ATOM 643 C CA . LEU A 1 83 ? -16.398 0.536 3.526 1.00 95.19 83 LEU A CA 1
ATOM 644 C C . LEU A 1 83 ? -17.667 0.144 2.753 1.00 95.19 83 LEU A C 1
ATOM 646 O O . LEU A 1 83 ? -18.537 -0.528 3.304 1.00 95.19 83 LEU A O 1
ATOM 650 N N . LEU A 1 84 ? -17.749 0.484 1.462 1.00 95.81 84 LEU A N 1
ATOM 651 C CA . LEU A 1 84 ? -18.795 -0.007 0.557 1.00 95.81 84 LEU A CA 1
ATOM 652 C C . LEU A 1 84 ? -18.770 -1.530 0.358 1.00 95.81 84 LEU A C 1
ATOM 654 O O . LEU A 1 84 ? -19.802 -2.108 0.023 1.00 95.81 84 LEU A O 1
ATOM 658 N N . PHE A 1 85 ? -17.613 -2.175 0.526 1.00 96.31 85 PHE A N 1
ATOM 659 C CA . PHE A 1 85 ? -17.416 -3.598 0.220 1.00 96.31 85 PHE A CA 1
ATOM 660 C C . PHE A 1 85 ? -16.975 -4.429 1.427 1.00 96.31 85 PHE A C 1
ATOM 662 O O . PHE A 1 85 ? -17.195 -5.639 1.427 1.00 96.31 85 PHE A O 1
ATOM 669 N N . LYS A 1 86 ? -16.362 -3.813 2.446 1.00 95.31 86 LYS A N 1
ATOM 670 C CA . LYS A 1 86 ? -15.935 -4.486 3.679 1.00 95.31 86 LYS A CA 1
ATOM 671 C C . LYS A 1 86 ? -16.017 -3.521 4.863 1.00 95.31 86 LYS A C 1
ATOM 673 O O . LYS A 1 86 ? -15.320 -2.512 4.873 1.00 95.31 86 LYS A O 1
ATOM 678 N N . GLN A 1 87 ? -16.871 -3.825 5.842 1.00 93.88 87 GLN A N 1
ATOM 679 C CA . GLN A 1 87 ? -17.094 -2.965 7.016 1.00 93.88 87 GLN A CA 1
ATOM 680 C C . GLN A 1 87 ? -16.130 -3.273 8.171 1.00 93.88 87 GLN A C 1
ATOM 682 O O . GLN A 1 87 ? -15.813 -2.394 8.964 1.00 93.88 87 GLN A O 1
ATOM 687 N N . ASP A 1 88 ? -15.640 -4.508 8.255 1.00 94.00 88 ASP A N 1
ATOM 688 C CA . ASP A 1 88 ? -14.683 -4.990 9.253 1.00 94.00 88 ASP A CA 1
ATOM 689 C C . ASP A 1 88 ? -13.235 -4.744 8.793 1.00 94.00 88 ASP A C 1
ATOM 691 O O . ASP A 1 88 ? -12.426 -5.660 8.631 1.00 94.00 88 ASP A O 1
ATOM 695 N N . VAL A 1 89 ? -12.911 -3.479 8.532 1.00 95.69 89 VAL A N 1
ATOM 696 C CA . VAL A 1 89 ? -11.573 -3.030 8.132 1.00 95.69 89 VAL A CA 1
ATOM 697 C C . VAL A 1 89 ? -11.076 -1.958 9.093 1.00 95.69 89 VAL A C 1
ATOM 699 O O . VAL A 1 89 ? -11.834 -1.091 9.522 1.00 95.69 89 VAL A O 1
ATOM 702 N N . THR A 1 90 ? -9.787 -1.990 9.418 1.00 96.62 90 THR A N 1
ATOM 703 C CA . THR A 1 90 ? -9.129 -0.879 10.115 1.00 96.62 90 THR A CA 1
ATOM 704 C C . THR A 1 90 ? -8.405 -0.017 9.093 1.00 96.62 90 THR A C 1
ATOM 706 O O . THR A 1 90 ? -7.641 -0.532 8.280 1.00 96.62 90 THR A O 1
ATOM 709 N N . ILE A 1 91 ? -8.632 1.296 9.129 1.00 96.50 91 ILE A N 1
ATOM 710 C CA . ILE A 1 91 ? -7.961 2.257 8.248 1.00 96.50 91 ILE A CA 1
ATOM 711 C C . ILE A 1 91 ? -7.140 3.212 9.113 1.00 96.50 91 ILE A C 1
ATOM 713 O O . ILE A 1 91 ? -7.673 3.865 10.008 1.00 96.50 91 ILE A O 1
ATOM 717 N N . ALA A 1 92 ? -5.836 3.278 8.855 1.00 97.38 92 ALA A N 1
ATOM 718 C CA . ALA A 1 92 ? -4.889 4.112 9.580 1.00 97.38 92 ALA A CA 1
ATOM 719 C C . ALA A 1 92 ? -4.282 5.167 8.650 1.00 97.38 92 ALA A C 1
ATOM 721 O O . ALA A 1 92 ? -3.712 4.837 7.609 1.00 97.38 92 ALA A O 1
ATOM 722 N N . TYR A 1 93 ? -4.373 6.435 9.051 1.00 97.69 93 TYR A N 1
ATOM 723 C CA . TYR A 1 93 ? -3.843 7.565 8.292 1.00 97.69 93 TYR A CA 1
ATOM 724 C C . TYR A 1 93 ? -2.550 8.099 8.908 1.00 97.69 93 TYR A C 1
ATOM 726 O O . TYR A 1 93 ? -2.492 8.411 10.098 1.00 97.69 93 TYR A O 1
ATOM 734 N N . PHE A 1 94 ? -1.527 8.273 8.075 1.00 97.94 94 PHE A N 1
ATOM 735 C CA . PHE A 1 94 ? -0.205 8.748 8.472 1.00 97.94 94 PHE A CA 1
ATOM 736 C C . PHE A 1 94 ? 0.047 10.141 7.898 1.00 97.94 94 PHE A C 1
ATOM 738 O O . PHE A 1 94 ? 0.106 10.346 6.683 1.00 97.94 94 PHE A O 1
ATOM 745 N N . LYS A 1 95 ? 0.163 11.130 8.787 1.00 97.50 95 LYS A N 1
ATOM 746 C CA . LYS A 1 95 ? 0.259 12.544 8.413 1.00 97.50 95 LYS A CA 1
ATOM 747 C C . LYS A 1 95 ? 1.560 12.840 7.663 1.00 97.50 95 LYS A C 1
ATOM 749 O O . LYS A 1 95 ? 2.621 12.433 8.117 1.00 97.50 95 LYS A O 1
ATOM 754 N N . GLN A 1 96 ? 1.476 13.616 6.577 1.00 97.12 96 GLN A N 1
ATOM 755 C CA . GLN A 1 96 ? 2.644 14.069 5.791 1.00 97.12 96 GLN A CA 1
ATOM 756 C C . GLN A 1 96 ? 3.468 12.929 5.179 1.00 97.12 96 GLN A C 1
ATOM 758 O O . GLN A 1 96 ? 4.626 13.115 4.817 1.00 97.12 96 GLN A O 1
ATOM 763 N N . VAL A 1 97 ? 2.860 11.754 5.035 1.00 98.12 97 VAL A N 1
ATOM 764 C CA . VAL A 1 97 ? 3.487 10.594 4.410 1.00 98.12 97 VAL A CA 1
ATOM 765 C C . VAL A 1 97 ? 3.054 10.511 2.949 1.00 98.12 97 VAL A C 1
ATOM 767 O O . VAL A 1 97 ? 1.862 10.596 2.654 1.00 98.12 97 VAL A O 1
ATOM 770 N N . THR A 1 98 ? 4.039 10.369 2.061 1.00 97.88 98 THR A N 1
ATOM 771 C CA . THR A 1 98 ? 3.884 10.198 0.608 1.00 97.88 98 THR A CA 1
ATOM 772 C C . THR A 1 98 ? 3.700 8.730 0.229 1.00 97.88 98 THR A C 1
ATOM 774 O O . THR A 1 98 ? 3.901 7.841 1.065 1.00 97.88 98 THR A O 1
ATOM 777 N N . HIS A 1 99 ? 3.377 8.468 -1.040 1.00 95.50 99 HIS A N 1
ATOM 778 C CA . HIS A 1 99 ? 3.066 7.134 -1.558 1.00 95.50 99 HIS A CA 1
ATOM 779 C C . HIS A 1 99 ? 4.148 6.099 -1.227 1.00 95.50 99 HIS A C 1
ATOM 781 O O . HIS A 1 99 ? 3.881 5.060 -0.629 1.00 95.50 99 HIS A O 1
ATOM 787 N N . LEU A 1 100 ? 5.404 6.402 -1.571 1.00 95.00 100 LEU A N 1
ATOM 788 C CA . LEU A 1 100 ? 6.536 5.522 -1.264 1.00 95.00 100 LEU A CA 1
ATOM 789 C C . LEU A 1 100 ? 7.109 5.771 0.136 1.00 95.00 100 LEU A C 1
ATOM 791 O O . LEU A 1 100 ? 7.744 4.884 0.707 1.00 95.00 100 LEU A O 1
ATOM 795 N N . GLY A 1 101 ? 6.867 6.954 0.708 1.00 96.31 101 GLY A N 1
ATOM 796 C CA . GLY A 1 101 ? 7.331 7.315 2.046 1.00 96.31 101 GLY A CA 1
ATOM 797 C C . GLY A 1 101 ? 6.745 6.426 3.141 1.00 96.31 101 GLY A C 1
ATOM 798 O O .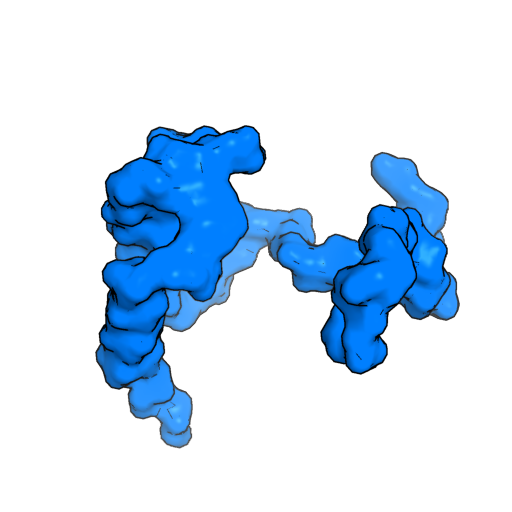 GLY A 1 101 ? 7.398 6.204 4.159 1.00 96.31 101 GLY A O 1
ATOM 799 N N . ILE A 1 102 ? 5.555 5.857 2.923 1.00 96.88 102 ILE A N 1
ATOM 800 C CA . ILE A 1 102 ? 4.908 4.966 3.893 1.00 96.88 102 ILE A CA 1
ATOM 801 C C . ILE A 1 102 ? 5.719 3.697 4.176 1.00 96.88 102 ILE A C 1
ATOM 803 O O . ILE A 1 102 ? 5.699 3.207 5.300 1.00 96.88 102 ILE A O 1
ATOM 807 N N . MET A 1 103 ? 6.489 3.205 3.197 1.00 93.38 103 MET A N 1
ATOM 808 C CA . MET A 1 103 ? 7.279 1.975 3.340 1.00 93.38 103 MET A CA 1
ATOM 809 C C . MET A 1 103 ? 8.460 2.122 4.304 1.00 93.38 103 MET A C 1
ATOM 811 O O . MET A 1 103 ? 8.953 1.125 4.820 1.00 93.38 103 MET A O 1
ATOM 815 N N . VAL A 1 104 ? 8.924 3.352 4.534 1.00 94.81 104 VAL A N 1
ATOM 816 C CA . VAL A 1 104 ? 10.071 3.659 5.405 1.00 94.81 104 VAL A CA 1
ATOM 817 C C . VAL A 1 104 ? 9.678 4.518 6.609 1.00 94.81 104 VAL A C 1
ATOM 819 O O . VAL A 1 104 ? 10.534 4.914 7.396 1.00 94.81 104 VAL A O 1
ATOM 822 N N . ASN A 1 105 ? 8.387 4.824 6.767 1.00 97.88 105 ASN A N 1
ATOM 823 C CA . ASN A 1 105 ? 7.892 5.597 7.895 1.00 97.88 105 ASN A CA 1
ATOM 824 C C . ASN A 1 105 ? 7.864 4.728 9.161 1.00 97.88 105 ASN A C 1
ATOM 826 O O . ASN A 1 105 ? 7.185 3.704 9.206 1.00 97.88 105 ASN A O 1
ATOM 830 N N . GLU A 1 106 ? 8.572 5.156 10.206 1.00 97.56 106 GLU A N 1
ATOM 831 C CA . GLU A 1 106 ? 8.706 4.386 11.446 1.00 97.56 106 GLU A CA 1
ATOM 832 C C . GLU A 1 106 ? 7.354 4.081 12.103 1.00 97.56 106 GLU A C 1
ATOM 834 O O . GLU A 1 1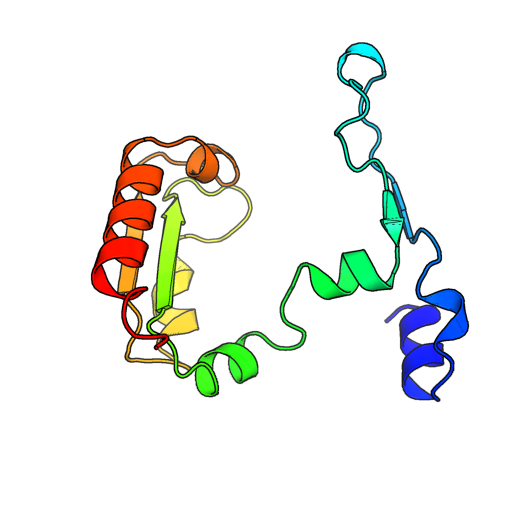06 ? 7.091 2.937 12.470 1.00 97.56 106 GLU A O 1
ATOM 839 N N . SER A 1 107 ? 6.460 5.069 12.191 1.00 97.56 107 SER A N 1
ATOM 840 C CA . SER A 1 107 ? 5.132 4.878 12.780 1.00 97.56 107 SER A CA 1
ATOM 841 C C . SER A 1 107 ? 4.274 3.900 11.971 1.00 97.56 107 SER A C 1
ATOM 843 O O . SER A 1 107 ? 3.556 3.093 12.560 1.00 97.56 107 SER A O 1
ATOM 845 N N . ALA A 1 108 ? 4.363 3.929 10.637 1.00 97.62 108 ALA A N 1
ATOM 846 C CA . ALA A 1 108 ? 3.677 2.968 9.774 1.00 97.62 108 ALA A CA 1
ATOM 847 C C . ALA A 1 108 ? 4.230 1.547 9.951 1.00 97.62 108 ALA A C 1
ATOM 849 O O . ALA A 1 108 ? 3.455 0.601 10.097 1.00 97.62 108 ALA A O 1
ATOM 850 N N . MET A 1 109 ? 5.555 1.392 10.032 1.00 97.00 109 MET A N 1
ATOM 851 C CA . MET A 1 109 ? 6.185 0.094 10.301 1.00 97.00 109 MET A CA 1
ATOM 852 C C . MET A 1 109 ? 5.797 -0.461 11.678 1.00 97.00 109 MET A C 1
ATOM 854 O O . MET A 1 109 ? 5.482 -1.645 11.796 1.00 97.00 109 MET A O 1
ATOM 858 N N . GLN A 1 110 ? 5.763 0.384 12.713 1.00 97.56 110 GLN A N 1
ATOM 859 C CA . GLN A 1 110 ? 5.315 -0.009 14.053 1.00 97.56 110 GLN A CA 1
ATOM 860 C C . GLN A 1 110 ? 3.842 -0.442 14.055 1.00 97.56 110 GLN A C 1
ATOM 862 O O . GLN A 1 110 ? 3.503 -1.456 14.668 1.00 97.56 110 GLN A O 1
ATOM 867 N N . ALA A 1 111 ? 2.971 0.278 13.340 1.00 97.50 111 ALA A N 1
ATOM 868 C CA . ALA A 1 111 ? 1.564 -0.090 13.197 1.00 97.50 111 ALA A CA 1
ATOM 869 C C . ALA A 1 111 ? 1.396 -1.447 12.492 1.00 97.50 111 ALA A C 1
ATOM 871 O O . ALA A 1 111 ? 0.635 -2.291 12.966 1.00 97.50 111 ALA A O 1
ATOM 872 N N . ALA A 1 112 ? 2.149 -1.690 11.415 1.00 96.56 112 ALA A N 1
ATOM 873 C CA . ALA A 1 112 ? 2.143 -2.970 10.709 1.00 96.56 112 ALA A CA 1
ATOM 874 C C . ALA A 1 112 ? 2.638 -4.124 11.599 1.00 96.56 112 ALA A C 1
ATOM 876 O O . ALA A 1 112 ? 1.988 -5.166 11.678 1.00 96.56 112 ALA A O 1
ATOM 877 N N . ALA A 1 113 ? 3.752 -3.933 12.312 1.00 96.44 113 ALA A N 1
ATOM 878 C CA . ALA A 1 113 ? 4.304 -4.940 13.220 1.00 96.44 113 ALA A CA 1
ATOM 879 C C . ALA A 1 113 ? 3.321 -5.294 14.346 1.00 96.44 113 ALA A C 1
ATOM 881 O O . ALA A 1 113 ? 3.113 -6.471 14.659 1.00 96.44 113 ALA A O 1
ATOM 882 N N . ARG A 1 114 ? 2.672 -4.276 14.922 1.00 96.81 114 ARG A N 1
ATOM 883 C CA . ARG A 1 114 ? 1.628 -4.458 15.930 1.00 96.81 114 ARG A CA 1
ATOM 884 C C . ARG A 1 114 ? 0.446 -5.249 15.374 1.00 96.81 114 ARG A C 1
ATOM 886 O O . ARG A 1 114 ? 0.043 -6.229 15.992 1.00 96.81 114 ARG A O 1
ATOM 893 N N . TRP A 1 115 ? -0.050 -4.877 14.196 1.00 96.88 115 TRP A N 1
ATOM 894 C CA . TRP A 1 115 ? -1.166 -5.565 13.549 1.00 96.88 115 TRP A CA 1
ATOM 895 C C . TRP A 1 115 ? -0.889 -7.052 13.329 1.00 96.88 115 TRP A C 1
ATOM 897 O O . TRP A 1 115 ? -1.715 -7.892 13.682 1.00 96.88 115 TRP A O 1
ATOM 907 N N . ILE A 1 116 ? 0.294 -7.372 12.794 1.00 95.38 116 ILE A N 1
ATOM 908 C CA . ILE A 1 116 ? 0.735 -8.752 12.563 1.00 95.38 116 ILE A CA 1
ATOM 909 C C . ILE A 1 116 ? 0.835 -9.515 13.885 1.00 95.38 116 ILE A C 1
ATOM 911 O O . ILE A 1 116 ? 0.424 -10.666 13.953 1.00 95.38 116 ILE A O 1
ATOM 915 N N . THR A 1 117 ? 1.338 -8.887 14.947 1.00 95.38 117 THR A N 1
ATOM 916 C CA . THR A 1 117 ? 1.441 -9.538 16.261 1.00 95.38 117 THR A CA 1
ATOM 917 C C . THR A 1 117 ? 0.062 -9.841 16.854 1.00 95.38 117 THR A C 1
ATOM 919 O O . THR A 1 117 ? -0.142 -10.916 17.411 1.00 95.38 117 THR A O 1
ATOM 922 N N . GLU A 1 118 ? -0.891 -8.919 16.713 1.00 94.12 118 GLU A N 1
ATOM 923 C CA . GLU A 1 118 ? -2.247 -9.055 17.261 1.00 94.12 118 GLU A CA 1
ATOM 924 C C . GLU A 1 118 ? -3.124 -10.042 16.466 1.00 94.12 118 GLU A C 1
ATOM 926 O O . 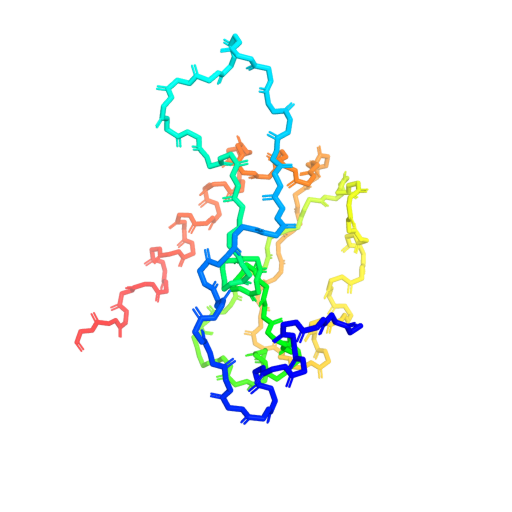GLU A 1 118 ? -3.976 -10.703 17.056 1.00 94.12 118 GLU A O 1
ATOM 931 N N . HIS A 1 119 ? -2.918 -10.172 15.149 1.00 91.50 119 HIS A N 1
ATOM 932 C CA . HIS A 1 119 ? -3.816 -10.933 14.263 1.00 91.50 119 HIS A CA 1
ATOM 933 C C . HIS A 1 119 ? -3.154 -12.130 13.556 1.00 91.50 119 HIS A C 1
ATOM 935 O O . HIS A 1 119 ? -3.854 -12.956 12.974 1.00 91.50 119 HIS A O 1
ATOM 941 N N . GLY A 1 120 ? -1.824 -12.253 13.600 1.00 74.88 120 GLY A N 1
ATOM 942 C CA . GLY A 1 120 ? -1.052 -13.302 12.919 1.00 74.88 120 GLY A CA 1
ATOM 943 C C . GLY A 1 120 ? -0.894 -14.612 13.698 1.00 74.88 120 GLY A C 1
ATOM 944 O O . GLY A 1 120 ? -0.269 -15.537 13.197 1.00 74.88 120 GLY A O 1
ATOM 945 N N . GLN A 1 121 ? -1.440 -14.715 14.914 1.00 58.25 121 GLN A N 1
ATOM 946 C CA . GLN A 1 121 ? -1.329 -15.909 15.771 1.00 58.25 121 GLN A CA 1
ATOM 947 C C . GLN A 1 121 ? -2.440 -16.959 15.538 1.00 58.25 121 GLN A C 1
ATOM 949 O O . GLN A 1 121 ? -2.466 -17.971 16.228 1.00 58.25 121 GLN A O 1
ATOM 954 N N . ASN A 1 122 ? -3.352 -16.750 14.579 1.00 53.72 122 ASN A N 1
ATOM 955 C CA . ASN A 1 122 ? -4.501 -17.641 14.336 1.00 53.72 122 ASN A CA 1
ATOM 956 C C . ASN A 1 122 ? -4.267 -18.730 13.267 1.00 53.72 122 ASN A C 1
ATOM 958 O O . ASN A 1 122 ? -5.217 -19.404 12.875 1.00 53.72 122 ASN A O 1
ATOM 962 N N . GLU A 1 123 ? -3.033 -18.926 12.800 1.00 50.41 123 GLU A N 1
ATOM 963 C CA . GLU A 1 123 ? -2.673 -20.053 11.930 1.00 50.41 123 GLU A CA 1
ATOM 964 C C . GLU A 1 123 ? -1.935 -21.118 12.765 1.00 50.41 123 GLU A C 1
ATOM 966 O O . GLU A 1 123 ? -0.724 -21.046 12.970 1.00 50.41 123 GLU A O 1
ATOM 971 N N . SER A 1 124 ? -2.683 -22.079 13.318 1.00 37.09 124 SER A N 1
ATOM 972 C CA . SER A 1 124 ? -2.179 -23.319 13.940 1.00 37.09 124 SER A CA 1
ATOM 973 C C . SER A 1 124 ? -2.999 -24.510 13.467 1.00 37.09 124 SER A C 1
ATOM 975 O O . SER A 1 124 ? -4.244 -24.378 13.441 1.00 37.09 124 SER A O 1
#

Sequence (124 aa):
MNVLSVLNAVGLRTFNATPVMRFNLPKTYQNGCETLAYSYRLMKGMHPLNYKESLMHTQAPVLVMVGTHDESLTASEFESSILLFKQDVTIAYFKQVTHLGIMVNESAMQAAARWITEHGQNES

Radius of gyration: 18.12 Å; chains: 1; bounding box: 44×37×44 Å

InterPro domains:
  IPR029058 Alpha/Beta hydrolase fold [G3DSA:3.40.50.1820] (7-122)
  IPR029058 Alpha/Beta hydrolase fold [SSF53474] (51-119)

Organism: NCBI:txid1903694

Foldseek 3Di:
DDPQVVCVVVPNCPQQQPWDDAAPDDPVPDPPPDDGTDGNVRVCVVDPPDVLVVLQPDPAAAEAEAEPAAPPDNRVCVCVVNCVRHVRHHYHYDYPAYPVSLVVDPVSVVVVVVVCVVRVPPDD

Secondary structure (DSSP, 8-state):
--HHHHHHHTT--GGGGSEEEE----GGG--S-S--EEEHHHHHHTS-S-HHHHHHH--S-EEEEEETT-SSS-GGGHHHHHHTT-SSEEEEEETT--TTGGGG-HHHHHHHHHHHHHHTT---